Protein AF-A0A5R9AVI1-F1 (afdb_monomer)

Radius of gyration: 26.36 Å; Cα contacts (8 Å, |Δi|>4): 95; chains: 1; bounding box: 68×42×50 Å

Sequence (124 aa):
MEFIDEIYYLKRKKGDPGHFVVFTNEKYLKRPLAESDKNSKEFTITQGYDGPTKFVRPFYTSFDNISYQKCGVIGWFPYLTPDKNGIITFKVPEYGQKELNLQLVGATQNGTLFNQNILCTIPD

Structure (mmCIF, N/CA/C/O backbone):
data_AF-A0A5R9AVI1-F1
#
_entry.id   AF-A0A5R9AVI1-F1
#
loop_
_atom_site.group_PDB
_atom_site.id
_atom_site.type_symbol
_atom_site.label_atom_id
_atom_site.label_alt_id
_atom_site.label_comp_id
_atom_site.label_asym_id
_atom_site.label_entity_id
_atom_site.label_seq_id
_atom_site.pdbx_PDB_ins_code
_atom_site.Cartn_x
_atom_site.Cartn_y
_atom_site.Cartn_z
_atom_site.occupancy
_atom_site.B_iso_or_equiv
_atom_site.auth_seq_id
_atom_site.auth_comp_id
_atom_site.auth_asym_id
_atom_site.auth_atom_id
_atom_site.pdbx_PDB_model_num
ATOM 1 N N . MET A 1 1 ? 45.734 -5.045 -13.525 1.00 56.78 1 MET A N 1
ATOM 2 C CA . MET A 1 1 ? 45.583 -3.778 -14.276 1.00 56.78 1 MET A CA 1
ATOM 3 C C . MET A 1 1 ? 45.801 -3.941 -15.778 1.00 56.78 1 MET A C 1
ATOM 5 O O . MET A 1 1 ? 45.367 -3.074 -16.504 1.00 56.78 1 MET A O 1
ATOM 9 N N . GLU A 1 2 ? 46.372 -5.045 -16.271 1.00 64.56 2 GLU A N 1
ATOM 10 C CA . GLU A 1 2 ? 46.673 -5.255 -17.704 1.00 64.56 2 GLU A CA 1
ATOM 11 C C . GLU A 1 2 ? 45.457 -5.254 -18.662 1.00 64.56 2 GLU A C 1
ATOM 13 O O . GLU A 1 2 ? 45.613 -5.031 -19.858 1.00 64.56 2 GLU A O 1
ATOM 18 N N . PHE A 1 3 ? 44.243 -5.486 -18.148 1.00 68.44 3 PHE A N 1
ATOM 19 C CA . PHE A 1 3 ? 43.009 -5.620 -18.946 1.00 68.44 3 PHE A CA 1
ATOM 20 C C . PHE A 1 3 ? 42.060 -4.420 -18.838 1.00 68.44 3 PHE A C 1
ATOM 22 O O . PHE A 1 3 ? 40.992 -4.415 -19.453 1.00 68.44 3 PHE A O 1
ATOM 29 N N . ILE A 1 4 ? 42.411 -3.446 -18.001 1.00 72.88 4 ILE A N 1
ATOM 30 C CA . ILE A 1 4 ? 41.559 -2.315 -17.651 1.00 72.88 4 ILE A CA 1
ATOM 31 C C . ILE A 1 4 ? 42.278 -1.061 -18.119 1.00 72.88 4 ILE A C 1
ATOM 33 O O . ILE A 1 4 ? 43.366 -0.778 -17.624 1.00 72.88 4 ILE A O 1
ATOM 37 N N . ASP A 1 5 ? 41.662 -0.336 -19.045 1.00 74.44 5 ASP A N 1
ATOM 38 C CA . ASP A 1 5 ? 42.205 0.936 -19.514 1.00 74.44 5 ASP A CA 1
ATOM 39 C C . ASP A 1 5 ? 41.896 2.037 -18.506 1.00 74.44 5 ASP A C 1
ATOM 41 O O . ASP A 1 5 ? 42.788 2.766 -18.077 1.00 74.44 5 ASP A O 1
ATOM 45 N N . GLU A 1 6 ? 40.639 2.130 -18.069 1.00 77.81 6 GLU A N 1
ATOM 46 C CA . GLU A 1 6 ? 40.191 3.238 -17.231 1.00 77.81 6 GLU A CA 1
ATOM 47 C C . GLU A 1 6 ? 39.174 2.771 -16.185 1.00 77.81 6 GLU A C 1
ATOM 49 O O . GLU A 1 6 ? 38.324 1.911 -16.436 1.00 77.81 6 GLU A O 1
ATOM 54 N N . ILE A 1 7 ? 39.249 3.353 -14.985 1.00 80.88 7 ILE A N 1
ATOM 55 C CA . ILE A 1 7 ? 38.262 3.162 -13.919 1.00 80.88 7 ILE A CA 1
ATOM 56 C C . ILE A 1 7 ? 37.796 4.535 -13.457 1.00 80.88 7 ILE A C 1
ATOM 58 O O . ILE A 1 7 ? 38.596 5.352 -13.005 1.00 80.88 7 ILE A O 1
ATOM 62 N N . TYR A 1 8 ? 36.487 4.753 -13.495 1.00 76.69 8 TYR A N 1
ATOM 63 C CA . TYR A 1 8 ? 35.861 5.967 -12.993 1.00 76.69 8 TYR A CA 1
ATOM 64 C C . TYR A 1 8 ? 35.006 5.654 -11.779 1.00 76.69 8 TYR A C 1
ATOM 66 O O . TYR A 1 8 ? 34.187 4.736 -11.795 1.00 76.69 8 TYR A O 1
ATOM 74 N N . TYR A 1 9 ? 35.156 6.466 -10.738 1.00 80.56 9 TYR A N 1
ATOM 75 C CA . TYR A 1 9 ? 34.224 6.487 -9.624 1.00 80.56 9 TYR A CA 1
ATOM 76 C C . TYR A 1 9 ? 33.246 7.644 -9.810 1.00 80.56 9 TYR A C 1
ATOM 78 O O . TYR A 1 9 ? 33.611 8.817 -9.708 1.00 80.56 9 TYR A O 1
ATOM 86 N N . LEU A 1 10 ? 31.991 7.312 -10.096 1.00 74.19 10 LEU A N 1
ATOM 87 C CA . LEU A 1 10 ? 30.932 8.287 -10.303 1.00 74.19 10 LEU A CA 1
ATOM 88 C C . LEU A 1 10 ? 30.118 8.440 -9.023 1.00 74.19 10 LEU A C 1
ATOM 90 O O . LEU A 1 10 ? 29.345 7.559 -8.638 1.00 74.19 10 LEU A O 1
ATOM 94 N N . LYS A 1 11 ? 30.253 9.609 -8.395 1.00 71.62 11 LYS A N 1
ATOM 95 C CA . LYS A 1 11 ? 29.411 10.037 -7.278 1.00 71.62 11 LYS A CA 1
ATOM 96 C C . LYS A 1 11 ? 28.493 11.156 -7.752 1.00 71.62 11 LYS A C 1
ATOM 98 O O . LYS A 1 11 ? 28.938 12.284 -7.933 1.00 71.62 11 LYS A O 1
ATOM 103 N N . ARG A 1 12 ? 27.216 10.836 -7.978 1.00 68.00 12 ARG A N 1
ATOM 104 C CA . ARG A 1 12 ? 26.256 11.793 -8.548 1.00 68.00 12 ARG A CA 1
ATOM 105 C C . ARG A 1 12 ? 25.758 12.805 -7.513 1.00 68.00 12 ARG A C 1
ATOM 107 O O . ARG A 1 12 ? 25.726 13.992 -7.824 1.00 68.00 12 ARG A O 1
ATOM 114 N N . LYS A 1 13 ? 25.425 12.382 -6.283 1.00 73.88 13 LYS A N 1
ATOM 115 C CA . LYS A 1 13 ? 25.003 13.267 -5.173 1.00 73.88 13 LYS A CA 1
ATOM 116 C C . LYS A 1 13 ? 25.415 12.731 -3.793 1.00 73.88 13 LYS A C 1
ATOM 118 O O . LYS A 1 13 ? 25.839 11.586 -3.640 1.00 73.88 13 LYS A O 1
ATOM 123 N N . LYS A 1 14 ? 25.315 13.575 -2.756 1.00 62.06 14 LYS A N 1
ATOM 124 C CA . LYS A 1 14 ? 25.526 13.178 -1.352 1.00 62.06 14 LYS A CA 1
ATOM 125 C C . LYS A 1 14 ? 24.382 12.249 -0.922 1.00 62.06 14 LYS A C 1
ATOM 127 O O . LYS A 1 14 ? 23.256 12.711 -0.804 1.00 62.06 14 LYS A O 1
ATOM 132 N N . GLY A 1 15 ? 24.686 10.970 -0.702 1.00 65.88 15 GLY A N 1
ATOM 133 C CA . GLY A 1 15 ? 23.715 9.939 -0.309 1.00 65.88 15 GLY A CA 1
ATOM 134 C C . GLY A 1 15 ? 23.475 8.854 -1.363 1.00 65.88 15 GLY A C 1
ATOM 135 O O . GLY A 1 15 ? 22.942 7.809 -1.011 1.00 65.88 15 GLY A O 1
ATOM 136 N N . ASP A 1 16 ? 23.918 9.053 -2.609 1.00 74.56 16 ASP A N 1
ATOM 137 C CA . ASP A 1 16 ? 23.856 7.998 -3.626 1.00 74.56 16 ASP A CA 1
ATOM 138 C C . ASP A 1 16 ? 24.947 6.940 -3.389 1.00 74.56 16 ASP A C 1
ATOM 140 O O . ASP A 1 16 ? 26.097 7.309 -3.098 1.00 74.56 16 ASP A O 1
ATOM 144 N N . PRO A 1 17 ? 24.638 5.641 -3.563 1.00 61.44 17 PRO A N 1
ATOM 145 C CA . PRO A 1 17 ? 25.662 4.612 -3.661 1.00 61.44 17 PRO A CA 1
ATOM 146 C C . PRO A 1 17 ? 26.524 4.913 -4.894 1.00 61.44 17 PRO A C 1
ATOM 148 O O . PRO A 1 17 ? 26.029 4.999 -6.015 1.00 61.44 17 PRO A O 1
ATOM 151 N N . GLY A 1 18 ? 27.816 5.161 -4.682 1.00 74.62 18 GLY A N 1
ATOM 152 C CA . GLY A 1 18 ? 28.735 5.465 -5.775 1.00 74.62 18 GLY A CA 1
ATOM 153 C C . GLY A 1 18 ? 28.879 4.279 -6.728 1.00 74.62 18 GLY A C 1
ATOM 154 O O . GLY A 1 18 ? 28.864 3.126 -6.299 1.00 74.62 18 GLY A O 1
ATOM 155 N N . HIS A 1 19 ? 29.043 4.563 -8.019 1.00 75.81 19 HIS A N 1
ATOM 156 C CA . HIS A 1 19 ? 29.232 3.536 -9.041 1.00 75.81 19 HIS A CA 1
ATOM 157 C C . HIS A 1 19 ? 30.680 3.524 -9.524 1.00 75.81 19 HIS A C 1
ATOM 159 O O . HIS A 1 19 ? 31.258 4.582 -9.778 1.00 75.81 19 HIS A O 1
ATOM 165 N N . PHE A 1 20 ? 31.242 2.331 -9.705 1.00 80.81 20 PHE A N 1
ATOM 166 C CA . PHE A 1 20 ? 32.475 2.148 -10.463 1.00 80.81 20 PHE A CA 1
ATOM 167 C C . PHE A 1 20 ? 32.119 1.803 -11.904 1.00 80.81 20 PHE A C 1
ATOM 169 O O . PHE A 1 20 ? 31.364 0.864 -12.151 1.00 80.81 20 PHE A O 1
ATOM 176 N N . VAL A 1 21 ? 32.661 2.563 -12.847 1.00 78.50 21 VAL A N 1
ATOM 177 C CA . VAL A 1 21 ? 32.609 2.248 -14.275 1.00 78.50 21 VAL A CA 1
ATOM 178 C C . VAL A 1 21 ? 34.003 1.806 -14.679 1.00 78.50 21 VAL A C 1
ATOM 180 O O . VAL A 1 21 ? 34.964 2.541 -14.464 1.00 78.50 21 VAL A O 1
ATOM 183 N N . VAL A 1 22 ? 34.115 0.594 -15.216 1.00 80.56 22 VAL A N 1
ATOM 184 C CA . VAL A 1 22 ? 35.388 -0.003 -15.628 1.00 80.56 22 VAL A CA 1
ATOM 185 C C . VAL A 1 22 ? 35.361 -0.159 -17.142 1.00 80.56 22 VAL A C 1
ATOM 187 O O . VAL A 1 22 ? 34.525 -0.892 -17.670 1.00 80.56 22 VAL A O 1
ATOM 190 N N . PHE A 1 23 ? 36.271 0.522 -17.831 1.00 73.94 23 PHE A N 1
ATOM 191 C CA . PHE A 1 23 ? 36.481 0.369 -19.264 1.00 73.94 23 PHE A CA 1
ATOM 192 C C . PHE A 1 23 ? 37.579 -0.665 -19.489 1.00 73.94 23 PHE A C 1
ATOM 194 O O . PHE A 1 23 ? 38.696 -0.551 -18.978 1.00 73.94 23 PHE A O 1
ATOM 201 N N . THR A 1 24 ? 37.229 -1.722 -20.216 1.00 76.88 24 THR A N 1
ATOM 202 C CA . THR A 1 24 ? 38.171 -2.781 -20.578 1.00 76.88 24 THR A CA 1
ATOM 203 C C . THR A 1 24 ? 38.810 -2.462 -21.913 1.00 76.88 24 THR A C 1
ATOM 205 O O . THR A 1 24 ? 38.167 -1.908 -22.803 1.00 76.88 24 THR A O 1
ATOM 208 N N . ASN A 1 25 ? 40.086 -2.807 -22.034 1.00 74.25 25 ASN A N 1
ATOM 209 C CA . ASN A 1 25 ? 40.861 -2.473 -23.213 1.00 74.25 25 ASN A CA 1
ATOM 210 C C . ASN A 1 25 ? 40.326 -3.184 -24.459 1.00 74.25 25 ASN A C 1
ATOM 212 O O . ASN A 1 25 ? 40.118 -4.402 -24.447 1.00 74.25 25 ASN A O 1
ATOM 216 N N . GLU A 1 26 ? 40.119 -2.426 -25.543 1.00 68.12 26 GLU A N 1
ATOM 217 C CA . GLU A 1 26 ? 39.476 -2.921 -26.767 1.00 68.12 26 GLU A CA 1
ATOM 218 C C . GLU A 1 26 ? 40.189 -4.139 -27.369 1.00 68.12 26 GLU A C 1
ATOM 220 O O . GLU A 1 26 ? 39.544 -5.034 -27.923 1.00 68.12 26 GLU A O 1
ATOM 225 N N . LYS A 1 27 ? 41.513 -4.238 -27.192 1.00 66.19 27 LYS A N 1
ATOM 226 C CA . LYS A 1 27 ? 42.324 -5.387 -27.624 1.00 66.19 27 LYS A CA 1
ATOM 227 C C . LYS A 1 27 ? 41.860 -6.704 -26.989 1.00 66.19 27 LYS A C 1
ATOM 229 O O . LYS A 1 27 ? 42.080 -7.768 -27.567 1.00 66.19 27 LYS A O 1
ATOM 234 N N . TYR A 1 28 ? 41.209 -6.651 -25.827 1.00 62.22 28 TYR A N 1
ATOM 235 C CA . TYR A 1 28 ? 40.745 -7.824 -25.086 1.00 62.22 28 TYR A CA 1
ATOM 236 C C . TYR A 1 28 ? 39.235 -8.070 -25.187 1.00 62.22 28 TYR A C 1
ATOM 238 O O . TYR A 1 28 ? 38.784 -9.110 -24.708 1.00 62.22 28 TYR A O 1
ATOM 246 N N . LEU A 1 29 ? 38.468 -7.213 -25.882 1.00 62.72 29 LEU A N 1
ATOM 247 C CA . LEU A 1 29 ? 37.034 -7.434 -26.154 1.00 62.72 29 LEU A CA 1
ATOM 248 C C . LEU A 1 29 ? 36.766 -8.756 -26.891 1.00 62.72 29 LEU A C 1
ATOM 250 O O . LEU A 1 29 ? 35.698 -9.341 -26.752 1.00 62.72 29 LEU A O 1
ATOM 254 N N . LYS A 1 30 ? 37.736 -9.225 -27.687 1.00 63.91 30 LYS A N 1
ATOM 255 C CA . LYS A 1 30 ? 37.622 -10.425 -28.532 1.00 63.91 30 LYS A CA 1
ATOM 256 C C . LYS A 1 30 ? 38.520 -11.579 -28.085 1.00 63.91 30 LYS A C 1
ATOM 258 O O . LYS A 1 30 ? 38.743 -12.504 -28.866 1.00 63.91 30 LYS A O 1
ATOM 263 N N . ARG A 1 31 ? 39.085 -11.539 -26.870 1.00 65.06 31 ARG A N 1
ATOM 264 C CA . ARG A 1 31 ? 39.966 -12.630 -26.426 1.00 65.06 31 ARG A CA 1
ATOM 265 C C . ARG A 1 31 ? 39.141 -13.918 -26.266 1.00 65.06 31 ARG A C 1
ATOM 267 O O . ARG A 1 31 ? 38.074 -13.871 -25.652 1.00 65.06 31 ARG A O 1
ATOM 274 N N . PRO A 1 32 ? 39.626 -15.074 -26.744 1.00 62.12 32 PRO A N 1
ATOM 275 C CA . PRO A 1 32 ? 38.997 -16.343 -26.417 1.00 62.12 32 PRO A CA 1
ATOM 276 C C . PRO A 1 32 ? 39.139 -16.583 -24.908 1.00 62.12 32 PRO A C 1
ATOM 278 O O . PRO A 1 32 ? 40.248 -16.678 -24.385 1.00 62.12 32 PRO A O 1
ATOM 281 N N . LEU A 1 33 ? 38.017 -16.613 -24.188 1.00 66.06 33 LEU A N 1
ATOM 282 C CA . LEU A 1 33 ? 37.991 -16.997 -22.776 1.00 66.06 33 LEU A CA 1
ATOM 283 C C . LEU A 1 33 ? 38.198 -18.510 -22.666 1.00 66.06 33 LEU A C 1
ATOM 285 O O . LEU A 1 33 ? 37.572 -19.264 -23.418 1.00 66.06 33 LEU A O 1
ATOM 289 N N . ALA A 1 34 ? 39.047 -18.945 -21.732 1.00 67.50 34 ALA A N 1
ATOM 290 C CA . ALA A 1 34 ? 39.160 -20.357 -21.387 1.00 67.50 34 ALA A CA 1
ATOM 291 C C . ALA A 1 34 ? 37.806 -20.866 -20.868 1.00 67.50 34 ALA A C 1
ATOM 293 O O . ALA A 1 34 ? 37.072 -20.132 -20.206 1.00 67.50 34 ALA A O 1
ATOM 294 N N . GLU A 1 35 ? 37.460 -22.118 -21.164 1.00 62.38 35 GLU A N 1
ATOM 295 C CA . GLU A 1 35 ? 36.150 -22.684 -20.807 1.00 62.38 35 GLU A CA 1
ATOM 296 C C . GLU A 1 35 ? 35.917 -22.699 -19.280 1.00 62.38 35 GLU A C 1
ATOM 298 O O . GLU A 1 35 ? 34.786 -22.562 -18.827 1.00 62.38 35 GLU A O 1
ATOM 303 N N . SER A 1 36 ? 36.995 -22.749 -18.484 1.00 62.38 36 SER A N 1
ATOM 304 C CA . SER A 1 36 ? 36.988 -22.616 -17.017 1.00 62.38 36 SER A CA 1
ATOM 305 C C . SER A 1 36 ? 36.588 -21.229 -16.500 1.00 62.38 36 SER A C 1
ATOM 307 O O . SER A 1 36 ? 36.177 -21.098 -15.347 1.00 62.38 36 SER A O 1
ATOM 309 N N . ASP A 1 37 ? 36.715 -20.196 -17.334 1.00 60.19 37 ASP A N 1
ATOM 310 C CA . ASP A 1 37 ? 36.470 -18.800 -16.959 1.00 60.19 37 ASP A CA 1
ATOM 311 C C . ASP A 1 37 ? 35.050 -18.347 -17.342 1.00 60.19 37 ASP A C 1
ATOM 313 O O . ASP A 1 37 ? 34.572 -17.307 -16.882 1.00 60.19 37 ASP A O 1
ATOM 317 N N . LYS A 1 38 ? 34.340 -19.134 -18.163 1.00 58.81 38 LYS A N 1
ATOM 318 C CA . LYS A 1 38 ? 32.960 -18.871 -18.593 1.00 58.81 38 LYS A CA 1
ATOM 319 C C . LYS A 1 38 ? 31.955 -19.409 -17.572 1.00 58.81 38 LYS A C 1
ATOM 321 O O . LYS A 1 38 ? 31.203 -20.340 -17.837 1.00 58.81 38 LYS A O 1
ATOM 326 N N . ASN A 1 39 ? 31.909 -18.785 -16.398 1.00 65.81 39 ASN A N 1
A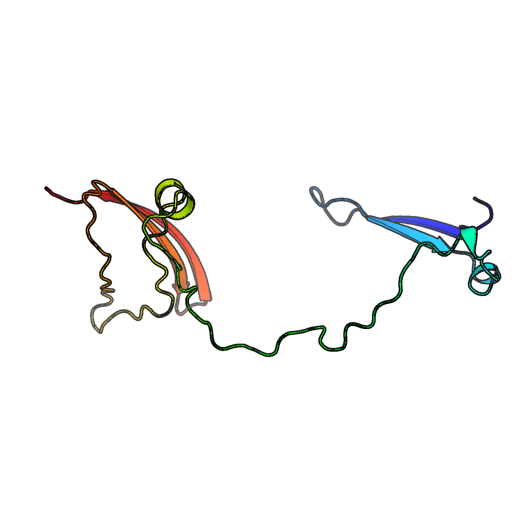TOM 327 C CA . ASN A 1 39 ? 30.892 -19.090 -15.382 1.00 65.81 39 ASN A CA 1
ATOM 328 C C . ASN A 1 39 ? 29.575 -18.314 -15.583 1.00 65.81 39 ASN A C 1
ATOM 330 O O . ASN A 1 39 ? 28.619 -18.500 -14.829 1.00 65.81 39 ASN A O 1
ATOM 334 N N . SER A 1 40 ? 29.502 -17.430 -16.582 1.00 60.31 40 SER A N 1
ATOM 335 C CA . SER A 1 40 ? 28.300 -16.655 -16.887 1.00 60.31 40 SER A CA 1
ATOM 336 C C . SER A 1 40 ? 27.364 -17.428 -17.813 1.00 60.31 40 SER A C 1
ATOM 338 O O . SER A 1 40 ? 27.762 -17.835 -18.904 1.00 60.31 40 SER A O 1
ATOM 340 N N . LYS A 1 41 ? 26.101 -17.575 -17.409 1.00 66.38 41 LYS A N 1
ATOM 341 C CA . LYS A 1 41 ? 25.031 -18.074 -18.276 1.00 66.38 41 LYS A CA 1
ATOM 342 C C . LYS A 1 41 ? 24.353 -16.898 -18.965 1.00 66.38 41 LYS A C 1
ATOM 344 O O . LYS A 1 41 ? 23.855 -15.997 -18.294 1.00 66.38 41 LYS A O 1
ATOM 349 N N . GLU A 1 42 ? 24.328 -16.924 -20.288 1.00 63.69 42 GLU A N 1
ATOM 350 C CA . GLU A 1 42 ? 23.510 -16.010 -21.075 1.00 63.69 42 GLU A CA 1
ATOM 351 C C . GLU A 1 42 ? 22.054 -16.486 -21.035 1.00 63.69 42 GLU A C 1
ATOM 353 O O . GLU A 1 42 ? 21.769 -17.676 -21.182 1.00 63.69 42 GLU A O 1
ATOM 358 N N . PHE A 1 43 ? 21.125 -15.563 -20.806 1.00 63.16 43 PHE A N 1
ATOM 359 C CA . PHE A 1 43 ? 19.702 -15.821 -20.960 1.00 63.16 43 PHE A CA 1
ATOM 360 C C . PHE A 1 43 ? 19.061 -14.624 -21.651 1.00 63.16 43 PHE A C 1
ATOM 362 O O . PHE A 1 43 ? 19.313 -13.469 -21.309 1.00 63.16 43 PHE A O 1
A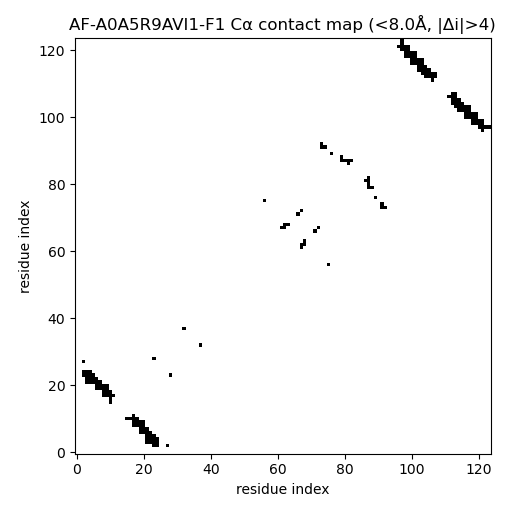TOM 369 N N . THR A 1 44 ? 18.240 -14.904 -22.654 1.00 69.44 44 THR A N 1
ATOM 370 C CA . THR A 1 44 ? 17.544 -13.874 -23.418 1.00 69.44 44 THR A CA 1
ATOM 371 C C . THR A 1 44 ? 16.205 -13.585 -22.756 1.00 69.44 44 THR A C 1
ATOM 373 O O . THR A 1 44 ? 15.335 -14.452 -22.692 1.00 69.44 44 THR A O 1
ATOM 376 N N . ILE A 1 45 ? 16.023 -12.355 -22.278 1.00 60.66 45 ILE A N 1
ATOM 377 C CA . ILE A 1 45 ? 14.725 -11.881 -21.795 1.00 60.66 45 ILE A CA 1
ATOM 378 C C . ILE A 1 45 ? 13.905 -11.460 -23.017 1.00 60.66 45 ILE A C 1
ATOM 380 O O . ILE A 1 45 ? 14.132 -10.401 -23.595 1.00 60.66 45 ILE A O 1
ATOM 384 N N . THR A 1 46 ? 12.958 -12.299 -23.430 1.00 73.38 46 THR A N 1
ATOM 385 C CA . THR A 1 46 ? 12.081 -12.031 -24.585 1.00 73.38 46 THR A CA 1
ATOM 386 C C . THR A 1 46 ? 10.939 -11.066 -24.260 1.00 73.38 46 THR A C 1
ATOM 388 O O . THR A 1 46 ? 10.351 -10.487 -25.170 1.00 73.38 46 THR A O 1
ATOM 391 N N . GLN A 1 47 ? 10.648 -10.850 -22.972 1.00 65.00 47 GLN A N 1
ATOM 392 C CA . GLN A 1 47 ? 9.657 -9.893 -22.477 1.00 65.00 47 GLN A CA 1
ATOM 393 C C . GLN A 1 47 ? 10.249 -9.098 -21.309 1.00 65.00 47 GLN A C 1
ATOM 395 O O . GLN A 1 47 ? 10.103 -9.458 -20.147 1.00 65.00 47 GLN A O 1
ATOM 400 N N . GLY A 1 48 ? 10.992 -8.033 -21.628 1.00 56.38 48 GLY A N 1
ATOM 401 C CA . GLY A 1 48 ? 11.629 -7.161 -20.627 1.00 56.38 48 GLY A CA 1
ATOM 402 C C . GLY A 1 48 ? 10.658 -6.234 -19.892 1.00 56.38 48 GLY A C 1
ATOM 403 O O . GLY A 1 48 ? 11.046 -5.576 -18.932 1.00 56.38 48 GLY A O 1
ATOM 404 N N . TYR A 1 49 ? 9.407 -6.189 -20.349 1.00 60.84 49 TYR A N 1
ATOM 405 C CA . TYR A 1 49 ? 8.321 -5.427 -19.758 1.00 60.84 49 TYR A CA 1
ATOM 406 C C . TYR A 1 49 ? 7.034 -6.235 -19.888 1.00 60.84 49 TYR A C 1
ATOM 408 O O . TYR A 1 49 ? 6.665 -6.631 -20.995 1.00 60.84 49 TYR A O 1
ATOM 416 N N . ASP A 1 50 ? 6.344 -6.444 -18.769 1.00 61.94 50 ASP A N 1
ATOM 417 C CA . ASP A 1 50 ? 4.941 -6.837 -18.801 1.00 61.94 50 ASP A CA 1
ATOM 418 C C . ASP A 1 50 ? 4.131 -5.654 -19.338 1.00 61.94 50 ASP A C 1
ATOM 420 O O . ASP A 1 50 ? 4.265 -4.517 -18.872 1.00 61.94 50 ASP A O 1
ATOM 424 N N . GLY A 1 51 ? 3.290 -5.907 -20.343 1.00 71.62 51 GLY A N 1
ATOM 425 C CA . GLY A 1 51 ? 2.299 -4.922 -20.770 1.00 71.62 51 GLY A CA 1
ATOM 426 C C . GLY A 1 51 ? 1.401 -4.529 -19.588 1.00 71.62 51 GLY A C 1
ATOM 427 O O . GLY A 1 51 ? 1.276 -5.312 -18.642 1.00 71.62 51 GLY A O 1
ATOM 428 N N . PRO A 1 52 ? 0.760 -3.343 -19.613 1.00 61.44 52 PRO A N 1
ATOM 429 C CA . PRO A 1 52 ? -0.109 -2.896 -18.529 1.00 61.44 52 PRO A CA 1
ATOM 430 C C . PRO A 1 52 ? -1.175 -3.956 -18.243 1.00 61.44 52 PRO A C 1
ATOM 432 O O . PRO A 1 52 ? -2.138 -4.138 -18.989 1.00 61.44 52 PRO A O 1
ATOM 435 N N . THR A 1 53 ? -0.962 -4.702 -17.165 1.00 62.34 53 THR A N 1
ATOM 436 C CA . THR A 1 53 ? -1.829 -5.789 -16.737 1.00 62.34 53 THR A CA 1
ATOM 437 C C . THR A 1 53 ? -2.968 -5.176 -15.938 1.00 62.34 53 THR A C 1
ATOM 439 O O . THR A 1 53 ? -2.775 -4.213 -15.191 1.00 62.34 53 THR A O 1
ATOM 442 N N . LYS A 1 54 ? -4.185 -5.709 -16.078 1.00 59.72 54 LYS A N 1
ATOM 443 C CA . LYS A 1 54 ? -5.278 -5.296 -15.191 1.00 59.72 54 LYS A CA 1
ATOM 444 C C . LYS A 1 54 ? -4.856 -5.614 -13.761 1.00 59.72 54 LYS A C 1
ATOM 446 O O . LYS A 1 54 ? -4.506 -6.755 -13.479 1.00 59.72 54 LYS A O 1
ATOM 4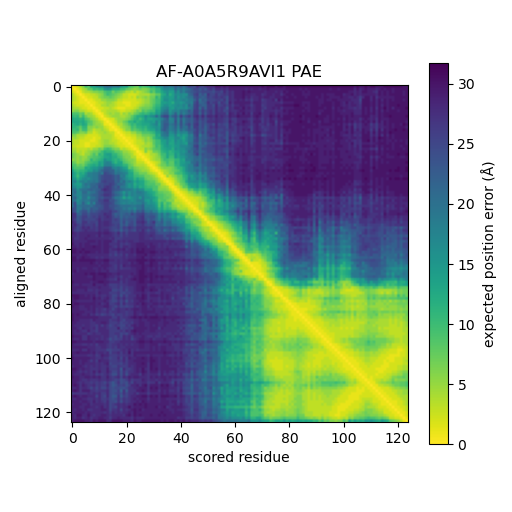51 N N . PHE A 1 55 ? -4.893 -4.613 -12.884 1.00 54.75 55 PHE A N 1
ATOM 452 C CA . PHE A 1 55 ? -4.632 -4.808 -11.463 1.00 54.75 55 PHE A CA 1
ATOM 453 C C . PHE A 1 55 ? -5.560 -5.908 -10.937 1.00 54.75 55 PH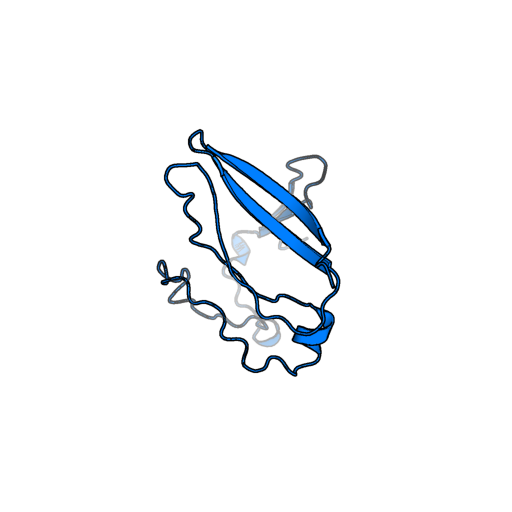E A C 1
ATOM 455 O O . PHE A 1 55 ? -6.783 -5.747 -10.906 1.00 54.75 55 PHE A O 1
ATOM 462 N N . VAL A 1 56 ? -4.978 -7.039 -10.553 1.00 54.59 56 VAL A N 1
ATOM 463 C CA . VAL A 1 56 ? -5.681 -8.123 -9.872 1.00 54.59 56 VAL A CA 1
ATOM 464 C C . VAL A 1 56 ? -5.425 -7.953 -8.388 1.00 54.59 56 VAL A C 1
ATOM 466 O O . VAL A 1 56 ? -4.275 -7.861 -7.958 1.00 54.59 56 VAL A O 1
ATOM 469 N N . ARG A 1 57 ? -6.498 -7.906 -7.592 1.00 48.94 57 ARG A N 1
ATOM 470 C CA . ARG A 1 57 ? -6.346 -8.002 -6.140 1.00 48.94 57 ARG A CA 1
ATOM 471 C C . ARG A 1 57 ? -5.653 -9.331 -5.835 1.00 48.94 57 ARG A C 1
ATOM 473 O O . ARG A 1 57 ? -6.132 -10.351 -6.336 1.00 48.94 57 ARG A O 1
ATOM 480 N N . PRO A 1 58 ? -4.568 -9.348 -5.041 1.00 54.00 58 PRO A N 1
ATOM 481 C CA . PRO A 1 58 ? -4.018 -10.605 -4.571 1.00 54.00 58 PRO A CA 1
ATOM 482 C C . PRO A 1 58 ? -5.130 -11.321 -3.805 1.00 54.00 58 PRO A C 1
ATOM 484 O O . PRO A 1 58 ? -5.642 -10.810 -2.809 1.00 54.00 58 PRO A O 1
ATOM 487 N N . PHE A 1 59 ? -5.568 -12.469 -4.317 1.00 45.62 59 PHE A N 1
ATOM 488 C CA . PHE A 1 59 ? -6.454 -13.341 -3.566 1.00 45.62 59 PHE A CA 1
ATOM 489 C C . PHE A 1 59 ? -5.623 -13.896 -2.413 1.00 45.62 59 PHE A C 1
ATOM 491 O O . PHE A 1 59 ? -4.736 -14.722 -2.627 1.00 45.62 59 PHE A O 1
ATOM 498 N N . TYR A 1 60 ? -5.864 -13.406 -1.197 1.00 53.28 60 TYR A N 1
ATOM 499 C CA . TYR A 1 60 ? -5.327 -14.057 -0.012 1.00 53.28 60 TYR A CA 1
ATOM 500 C C . TYR A 1 60 ? -5.922 -15.462 0.029 1.00 53.28 60 TYR A C 1
ATOM 502 O O . TYR A 1 60 ? -7.135 -15.636 0.106 1.00 53.28 60 TYR A O 1
ATOM 510 N N . THR A 1 61 ? -5.063 -16.467 -0.098 1.00 48.97 61 THR A N 1
ATOM 511 C CA . THR A 1 61 ? -5.465 -17.877 -0.162 1.00 48.97 61 THR A CA 1
ATOM 512 C C . THR A 1 61 ? -6.030 -18.387 1.162 1.00 48.97 61 THR A C 1
ATOM 514 O O . THR A 1 61 ? -6.669 -19.433 1.184 1.00 48.97 61 THR A O 1
ATOM 517 N N . SER A 1 62 ? -5.808 -17.665 2.263 1.00 45.50 62 SER A N 1
ATOM 518 C CA . SER A 1 62 ? -6.340 -17.982 3.586 1.00 45.50 62 SER A CA 1
ATOM 519 C C . SER A 1 62 ? -6.232 -16.770 4.516 1.00 45.50 62 SER A C 1
ATOM 521 O O . SER A 1 62 ? -5.194 -16.107 4.555 1.00 45.50 62 SER A O 1
ATOM 523 N N . PHE A 1 63 ? -7.293 -16.517 5.285 1.00 57.53 63 PHE A N 1
ATOM 524 C CA . PHE A 1 63 ? -7.332 -15.538 6.381 1.00 57.53 63 PHE A CA 1
ATOM 525 C C . PHE A 1 63 ? -6.835 -16.129 7.716 1.00 57.53 63 PHE A C 1
ATOM 527 O O . PHE A 1 63 ? -6.634 -15.402 8.683 1.00 57.53 63 PHE A O 1
ATOM 534 N N . ASP A 1 64 ? -6.576 -17.438 7.755 1.00 58.56 64 ASP A N 1
ATOM 535 C CA . ASP A 1 64 ? -6.152 -18.172 8.957 1.00 58.56 64 ASP A CA 1
ATOM 536 C C . ASP A 1 64 ? -4.628 -18.342 9.032 1.00 58.56 64 ASP A C 1
ATOM 538 O O . ASP A 1 64 ? -4.075 -18.879 9.992 1.00 58.56 64 ASP A O 1
ATOM 542 N N . ASN A 1 65 ? -3.920 -17.909 7.993 1.00 52.84 65 ASN A N 1
ATOM 543 C CA . ASN A 1 65 ? -2.478 -18.029 7.896 1.00 52.84 65 ASN A CA 1
ATOM 544 C C . ASN A 1 65 ? -1.771 -17.018 8.830 1.00 52.84 65 ASN A C 1
ATOM 546 O O . ASN A 1 65 ? -2.146 -15.851 8.940 1.00 52.84 65 ASN A O 1
ATOM 550 N N . ILE A 1 66 ? -0.678 -17.470 9.454 1.00 53.62 66 ILE A N 1
ATOM 551 C CA . ILE A 1 66 ? 0.145 -16.706 10.407 1.00 53.62 66 ILE A CA 1
ATOM 552 C C . ILE A 1 66 ? 0.644 -15.363 9.848 1.00 53.62 66 ILE A C 1
ATOM 554 O O . ILE A 1 66 ? 0.768 -14.405 10.600 1.00 53.62 66 ILE A O 1
ATOM 558 N N . SER A 1 67 ? 0.942 -15.260 8.555 1.00 49.78 67 SER A N 1
ATOM 559 C CA . SER A 1 67 ? 1.324 -14.005 7.899 1.00 49.78 67 SER A CA 1
ATOM 560 C C . SER A 1 67 ? 0.153 -13.029 7.783 1.00 49.78 67 SER A C 1
ATOM 562 O O . SER A 1 67 ? 0.376 -11.839 7.960 1.00 49.78 67 SER A O 1
ATOM 564 N N . TYR A 1 68 ? -1.087 -13.480 7.560 1.00 59.47 68 TYR A N 1
ATOM 565 C CA . TYR A 1 68 ? -2.261 -12.598 7.651 1.00 59.47 68 TYR A CA 1
ATOM 566 C C . TYR A 1 68 ? -2.484 -12.140 9.099 1.00 59.47 68 TYR A C 1
ATOM 568 O O . TYR A 1 68 ? -2.624 -10.948 9.348 1.00 59.47 68 TYR A O 1
ATOM 576 N N . GLN A 1 69 ? -2.389 -13.056 10.066 1.00 57.50 69 GLN A N 1
ATOM 577 C CA . GLN A 1 69 ? -2.509 -12.724 11.491 1.00 57.50 69 GLN A CA 1
ATOM 578 C C . GLN A 1 69 ? -1.398 -11.780 11.991 1.00 57.50 69 GLN A C 1
ATOM 580 O O . GLN A 1 69 ? -1.643 -10.955 12.865 1.00 57.50 69 GLN A O 1
ATOM 585 N N . LYS A 1 70 ? -0.176 -11.885 11.448 1.00 54.75 70 LYS A N 1
ATOM 586 C CA . LYS A 1 70 ? 0.982 -11.066 11.854 1.00 54.75 70 LYS A CA 1
ATOM 587 C C . LYS A 1 70 ? 1.147 -9.773 11.058 1.00 54.75 70 LYS A C 1
ATOM 589 O O . LYS A 1 70 ? 1.682 -8.812 11.600 1.00 54.75 70 LYS A O 1
ATOM 594 N N . CYS A 1 71 ? 0.755 -9.749 9.785 1.00 59.69 71 CYS A N 1
ATOM 595 C CA . CYS A 1 71 ? 0.940 -8.595 8.898 1.00 59.69 71 CYS A CA 1
ATOM 596 C C . CYS A 1 71 ? -0.367 -7.837 8.611 1.00 59.69 71 CYS A C 1
ATOM 598 O O . CYS A 1 71 ? -0.304 -6.727 8.094 1.00 59.69 71 CYS A O 1
ATOM 600 N N . GLY A 1 72 ? -1.531 -8.398 8.961 1.00 59.16 72 GLY A N 1
ATOM 601 C CA . GLY A 1 72 ? -2.765 -7.663 9.264 1.00 59.16 72 GLY A CA 1
ATOM 602 C C . GLY A 1 72 ? -3.388 -6.840 8.137 1.00 59.16 72 GLY A C 1
ATOM 603 O O . GLY A 1 72 ? -4.179 -5.944 8.419 1.00 59.16 72 GLY A O 1
ATOM 604 N N . VAL A 1 73 ? -3.051 -7.083 6.866 1.00 64.56 73 VAL A N 1
ATOM 605 C CA . VAL A 1 73 ? -3.668 -6.330 5.764 1.00 64.56 73 VAL A CA 1
ATOM 606 C C . VAL A 1 73 ? -5.073 -6.871 5.519 1.00 64.56 73 VAL A C 1
ATOM 608 O O . VAL A 1 73 ? -5.276 -7.789 4.730 1.00 64.56 73 VAL A O 1
ATOM 611 N N . ILE A 1 74 ? -6.046 -6.270 6.204 1.00 66.25 74 ILE A N 1
ATOM 612 C CA . ILE A 1 74 ? -7.470 -6.621 6.117 1.00 66.25 74 ILE A CA 1
ATOM 613 C C . ILE A 1 74 ? -8.028 -6.364 4.702 1.00 66.25 74 ILE A C 1
ATOM 615 O O . ILE A 1 74 ? -8.963 -7.033 4.261 1.00 66.25 74 ILE A O 1
ATOM 619 N N . GLY A 1 75 ? -7.438 -5.434 3.943 1.00 66.44 75 GLY A N 1
ATOM 620 C CA . GLY A 1 75 ? -7.787 -5.230 2.539 1.00 66.44 75 GLY A CA 1
ATOM 621 C C . GLY A 1 75 ? -7.057 -4.070 1.865 1.00 66.44 75 GLY A C 1
ATOM 622 O O . GLY A 1 75 ? -6.543 -3.168 2.520 1.00 66.44 75 GLY A O 1
ATOM 623 N N . TRP A 1 76 ? -7.049 -4.093 0.530 1.00 76.62 76 TRP A N 1
ATOM 624 C CA . TRP A 1 76 ? -6.569 -3.006 -0.328 1.00 76.62 76 TRP A CA 1
ATOM 625 C C . TRP A 1 76 ? -7.706 -2.522 -1.239 1.00 76.62 76 TRP A C 1
ATOM 627 O O . TRP A 1 76 ? -8.319 -3.318 -1.962 1.00 76.62 76 TRP A O 1
ATOM 637 N N . PHE A 1 77 ? -7.975 -1.213 -1.228 1.00 81.56 77 PHE A N 1
ATOM 638 C CA . PHE A 1 77 ? -9.116 -0.586 -1.907 1.00 81.56 77 PHE A CA 1
ATOM 639 C C . PHE A 1 77 ? -8.635 0.534 -2.857 1.00 81.56 77 PHE A C 1
ATOM 641 O O . PHE A 1 77 ? -8.602 1.696 -2.468 1.00 81.56 77 PHE A O 1
ATOM 648 N N . PRO A 1 78 ? -8.242 0.212 -4.106 1.00 71.88 78 PRO A N 1
ATOM 649 C CA . PRO A 1 78 ? -7.528 1.144 -4.988 1.00 71.88 78 PRO A CA 1
ATOM 650 C C . PRO A 1 78 ? -8.426 2.102 -5.780 1.00 71.88 78 PRO A C 1
ATOM 652 O O . PRO A 1 78 ? -7.932 3.058 -6.365 1.00 71.88 78 PRO A O 1
ATOM 655 N N . TYR A 1 79 ? -9.733 1.846 -5.833 1.00 77.75 79 TYR A N 1
ATOM 656 C CA . TYR A 1 79 ? -10.680 2.581 -6.680 1.00 77.75 79 TYR A CA 1
ATOM 657 C C . TYR A 1 79 ? -11.766 3.240 -5.834 1.00 77.75 79 TYR A C 1
ATOM 659 O O . TYR A 1 79 ? -12.958 3.020 -6.036 1.00 77.75 79 TYR A O 1
ATOM 667 N N . LEU A 1 80 ? -11.337 4.001 -4.830 1.00 79.75 80 LEU A N 1
ATOM 668 C CA . LEU A 1 80 ? -12.234 4.774 -3.985 1.00 79.75 80 LEU A CA 1
ATOM 669 C C . LEU A 1 80 ? -12.438 6.148 -4.618 1.00 79.75 80 LEU A C 1
ATOM 671 O O . LEU A 1 80 ? -11.525 6.970 -4.660 1.00 79.75 80 LEU A O 1
ATOM 675 N N . THR A 1 81 ? -13.639 6.383 -5.135 1.00 82.06 81 THR A N 1
ATOM 676 C CA . THR A 1 81 ? -14.053 7.697 -5.628 1.00 82.06 81 THR A CA 1
ATOM 677 C C . THR A 1 81 ? -14.966 8.334 -4.584 1.00 82.06 81 THR A C 1
ATOM 679 O O . THR A 1 81 ? -15.920 7.677 -4.161 1.00 82.06 81 THR A O 1
ATOM 682 N N . PRO A 1 82 ? -14.689 9.574 -4.147 1.00 84.94 82 PRO A N 1
ATOM 683 C CA . PRO A 1 82 ? -15.593 10.296 -3.265 1.00 84.94 82 PRO A CA 1
ATOM 684 C C . PRO A 1 82 ? -16.971 10.457 -3.908 1.00 84.94 82 PRO A C 1
ATOM 686 O O . PRO A 1 82 ? -17.080 10.645 -5.122 1.00 84.94 82 PRO A O 1
ATOM 689 N N . ASP A 1 83 ? -18.020 10.407 -3.096 1.00 88.44 83 ASP A N 1
ATOM 690 C CA . ASP A 1 83 ? -19.364 10.744 -3.546 1.00 88.44 83 ASP A CA 1
ATOM 691 C C . ASP A 1 83 ? -19.509 12.254 -3.831 1.00 88.44 83 ASP A C 1
ATOM 693 O O . ASP A 1 83 ? -18.567 13.043 -3.718 1.00 88.44 83 ASP A O 1
ATOM 697 N N . LYS A 1 84 ? -20.726 12.684 -4.181 1.00 89.25 84 LYS A N 1
ATOM 698 C CA . LYS A 1 84 ? -21.046 14.098 -4.451 1.00 89.25 84 LYS A CA 1
ATOM 699 C C . LYS A 1 84 ? -20.769 15.054 -3.276 1.00 89.25 84 LYS A C 1
ATOM 701 O O . LYS A 1 84 ? -20.715 16.259 -3.493 1.00 89.25 84 LYS A O 1
ATOM 706 N N . ASN A 1 85 ? -20.618 14.531 -2.060 1.00 91.38 85 ASN A N 1
ATOM 707 C CA . ASN A 1 85 ? -20.319 15.286 -0.846 1.00 91.38 85 ASN A CA 1
ATOM 708 C C . ASN A 1 85 ? -18.838 15.159 -0.438 1.00 91.38 85 ASN A C 1
ATOM 710 O O . ASN A 1 85 ? -18.451 15.670 0.610 1.00 91.38 85 ASN A O 1
ATOM 714 N N . GLY A 1 86 ? -18.011 14.472 -1.234 1.00 84.94 86 GLY A N 1
ATOM 715 C CA . GLY A 1 86 ? -16.608 14.216 -0.918 1.00 84.94 86 GLY A CA 1
ATOM 716 C C . GLY A 1 86 ? -16.393 13.072 0.078 1.00 84.94 86 GLY A C 1
ATOM 717 O O . GLY A 1 86 ? -15.291 12.930 0.604 1.00 84.94 86 GLY A O 1
ATOM 718 N N . ILE A 1 87 ? -17.413 12.251 0.343 1.00 88.81 87 ILE A N 1
ATOM 719 C CA . ILE A 1 87 ? -17.345 11.156 1.313 1.00 88.81 87 ILE A CA 1
ATOM 720 C C . ILE A 1 87 ? -16.914 9.870 0.609 1.00 88.81 87 ILE A C 1
ATOM 722 O O . ILE A 1 87 ? -17.451 9.495 -0.432 1.00 88.81 87 ILE A O 1
ATOM 726 N N . ILE A 1 88 ? -15.957 9.165 1.210 1.00 88.00 88 ILE A N 1
ATOM 727 C CA . ILE A 1 88 ? -15.553 7.820 0.802 1.00 88.00 88 ILE A CA 1
ATOM 728 C C . ILE A 1 88 ? -16.067 6.828 1.843 1.00 88.00 88 ILE A C 1
ATOM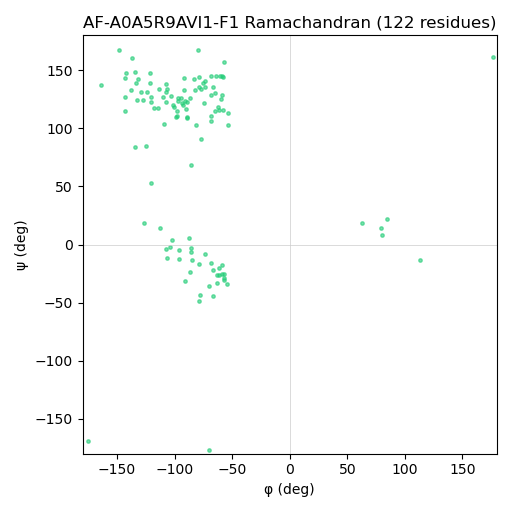 730 O O . ILE A 1 88 ? -15.858 7.007 3.041 1.00 88.00 88 ILE A O 1
ATOM 734 N N . THR A 1 89 ? -16.709 5.753 1.390 1.00 87.31 89 THR A N 1
ATOM 735 C CA . THR A 1 89 ? -17.165 4.660 2.255 1.00 87.31 89 THR A CA 1
ATOM 736 C C . THR A 1 89 ? -16.586 3.339 1.773 1.00 87.31 89 THR A C 1
ATOM 738 O O . THR A 1 89 ? -16.671 2.998 0.595 1.00 87.31 89 THR A O 1
ATOM 741 N N . PHE A 1 90 ? -16.020 2.571 2.697 1.00 83.94 90 PHE A N 1
ATOM 742 C CA . PHE A 1 90 ? -15.542 1.212 2.470 1.00 83.94 90 PHE A CA 1
ATOM 743 C C . PHE A 1 90 ? -15.956 0.332 3.651 1.00 83.94 90 PHE A C 1
ATOM 745 O O . PHE A 1 90 ? -16.295 0.832 4.723 1.00 83.94 90 PHE A O 1
ATOM 752 N N . LYS A 1 91 ? -15.971 -0.984 3.441 1.00 82.19 91 LYS A N 1
ATOM 753 C CA . LYS A 1 91 ? -16.292 -1.970 4.476 1.00 82.19 91 LYS A CA 1
ATOM 754 C C . LYS A 1 91 ? -15.117 -2.917 4.634 1.00 82.19 91 LYS A C 1
ATOM 756 O O . LYS A 1 91 ? -14.535 -3.342 3.636 1.00 82.19 91 LYS A O 1
ATOM 761 N N . VAL A 1 92 ? -14.812 -3.257 5.876 1.00 78.25 92 VAL A N 1
ATOM 762 C CA . VAL A 1 92 ? -13.825 -4.272 6.235 1.00 78.25 92 VAL A CA 1
ATOM 763 C C . VAL A 1 92 ? -14.511 -5.363 7.061 1.00 78.25 92 VAL A C 1
ATOM 765 O O . VAL A 1 92 ? -15.486 -5.056 7.751 1.00 78.25 92 VAL A O 1
ATOM 768 N N . PRO A 1 93 ? -14.077 -6.630 6.964 1.00 74.62 93 PRO A N 1
ATOM 769 C CA . PRO A 1 93 ? -14.566 -7.690 7.843 1.00 74.62 93 PRO A CA 1
ATOM 770 C C . PRO A 1 93 ? -14.311 -7.368 9.319 1.00 74.62 93 PRO A C 1
ATOM 772 O O . PRO A 1 93 ? -13.264 -6.804 9.629 1.00 74.62 93 PRO A O 1
ATOM 775 N N . GLU A 1 94 ? -15.231 -7.754 10.208 1.00 74.31 94 GLU A N 1
ATOM 776 C CA . GLU A 1 94 ? -15.046 -7.651 11.661 1.00 74.31 94 GLU A CA 1
ATOM 777 C C . GLU A 1 94 ? -14.567 -8.996 12.231 1.00 74.31 94 GLU A C 1
ATOM 779 O O . GLU A 1 94 ? -15.228 -10.016 12.031 1.00 74.31 94 GLU A O 1
ATOM 784 N N . TYR A 1 95 ? -13.428 -9.000 12.921 1.00 76.56 95 TYR A N 1
ATOM 785 C CA . TYR A 1 95 ? -12.797 -10.182 13.517 1.00 76.56 95 TYR A CA 1
ATOM 786 C C . TYR A 1 95 ? -12.488 -10.015 15.018 1.00 76.56 95 TYR A C 1
ATOM 788 O O . TYR A 1 95 ? -11.665 -10.748 15.565 1.00 76.56 95 TYR A O 1
ATOM 796 N N . GLY A 1 96 ? -13.125 -9.060 15.699 1.00 79.00 96 GLY A N 1
ATOM 797 C CA . GLY A 1 96 ? -12.847 -8.695 17.088 1.00 79.00 96 GLY A CA 1
ATOM 798 C C . GLY A 1 96 ? -11.688 -7.708 17.225 1.00 79.00 96 GLY A C 1
ATOM 799 O O . GLY A 1 96 ? -11.040 -7.661 18.275 1.00 79.00 96 GLY A O 1
ATOM 800 N N . GLN A 1 97 ? -11.365 -6.960 16.166 1.00 80.19 97 GLN A N 1
ATOM 801 C CA . GLN A 1 97 ? -10.269 -5.994 16.217 1.00 80.19 97 GLN A CA 1
ATOM 802 C C . GLN A 1 97 ? -10.706 -4.706 16.934 1.00 80.19 97 GLN A C 1
ATOM 804 O O . GLN A 1 97 ? -11.774 -4.167 16.675 1.00 80.19 97 GLN A O 1
ATOM 809 N N . LYS A 1 98 ? -9.854 -4.192 17.830 1.00 85.81 98 LYS A N 1
ATOM 810 C CA . LYS A 1 98 ? -10.116 -2.953 18.594 1.00 85.81 98 LYS A CA 1
ATOM 811 C C . LYS A 1 98 ? -9.695 -1.689 17.855 1.00 85.81 98 LYS A C 1
ATOM 813 O O . LYS A 1 98 ? -10.169 -0.595 18.146 1.00 85.81 98 LYS A O 1
ATOM 818 N N . GLU A 1 99 ? -8.763 -1.836 16.921 1.00 85.25 99 GLU A N 1
ATOM 819 C CA . GLU A 1 99 ? -8.159 -0.729 16.195 1.00 85.25 99 GLU A CA 1
ATOM 820 C C . GLU A 1 99 ? -7.919 -1.120 14.736 1.00 85.25 99 GLU A C 1
ATOM 822 O O . GLU A 1 99 ? -7.616 -2.272 14.419 1.00 85.25 99 GLU A O 1
ATOM 827 N N . LEU A 1 100 ? -8.027 -0.135 13.849 1.00 84.31 100 LEU A N 1
ATOM 828 C CA . LEU A 1 100 ? -7.688 -0.235 12.436 1.00 84.31 100 LEU A CA 1
ATOM 829 C C . LEU A 1 100 ? -6.606 0.785 12.114 1.00 84.31 100 LEU A C 1
ATOM 831 O O . LEU A 1 100 ? -6.797 1.986 12.290 1.00 84.31 100 LEU A O 1
ATOM 835 N N . ASN A 1 101 ? -5.486 0.302 11.588 1.00 85.75 101 ASN A N 1
ATOM 836 C CA . ASN A 1 101 ? -4.462 1.156 11.009 1.00 85.75 101 ASN A CA 1
ATOM 837 C C . ASN A 1 101 ? -4.770 1.366 9.518 1.00 85.75 101 ASN A C 1
ATOM 839 O O . ASN A 1 101 ? -4.657 0.440 8.711 1.00 85.75 101 ASN A O 1
ATOM 843 N N . LEU A 1 102 ? -5.193 2.576 9.161 1.00 85.75 102 LEU A N 1
ATOM 844 C CA . LEU A 1 102 ? -5.560 2.966 7.808 1.00 85.75 102 LEU A CA 1
ATOM 845 C C . LEU A 1 102 ? -4.422 3.747 7.149 1.00 85.75 102 LEU A C 1
ATOM 847 O O . LEU A 1 102 ? -4.082 4.853 7.567 1.00 85.75 102 LEU A O 1
ATOM 851 N N . GLN A 1 103 ? -3.894 3.206 6.052 1.00 87.31 103 GLN A N 1
ATOM 852 C CA . GLN A 1 103 ? -2.969 3.921 5.180 1.00 87.31 103 GLN A CA 1
ATOM 853 C C . GLN A 1 103 ? -3.724 4.498 3.974 1.00 87.31 103 GLN A C 1
ATOM 855 O O . GLN A 1 103 ? -4.234 3.754 3.136 1.00 87.31 103 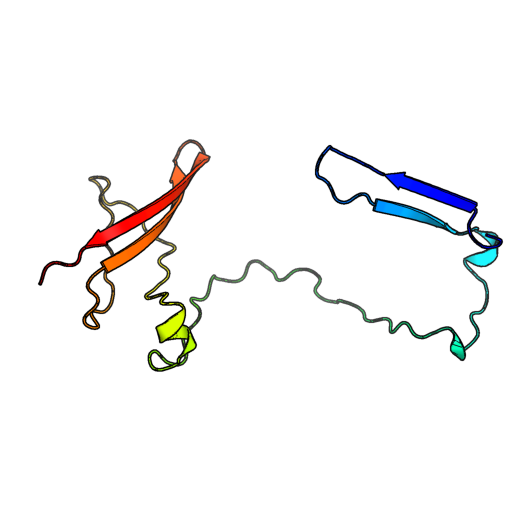GLN A O 1
ATOM 860 N N . LEU A 1 104 ? -3.774 5.825 3.867 1.00 87.31 104 LEU A N 1
ATOM 861 C CA . LEU A 1 104 ? -4.350 6.553 2.740 1.00 87.31 104 LEU A CA 1
ATOM 862 C C . LEU A 1 104 ? -3.238 7.051 1.820 1.00 87.31 104 LEU A C 1
ATOM 864 O O . LEU A 1 104 ? -2.398 7.849 2.228 1.00 87.31 104 LEU A O 1
ATOM 868 N N . VAL A 1 105 ? -3.258 6.609 0.565 1.00 87.56 105 VAL A N 1
ATOM 869 C CA . VAL A 1 105 ? -2.307 7.034 -0.466 1.00 87.56 105 VAL A CA 1
ATOM 870 C C . VAL A 1 105 ? -3.088 7.474 -1.692 1.00 87.56 105 VAL A C 1
ATOM 872 O O . VAL A 1 105 ? -3.975 6.755 -2.152 1.00 87.56 105 VAL A O 1
ATOM 875 N N . GLY A 1 106 ? -2.758 8.640 -2.237 1.00 86.25 106 GLY A N 1
ATOM 876 C CA . GLY A 1 106 ? -3.438 9.136 -3.425 1.00 86.25 106 GLY A CA 1
ATOM 877 C C . GLY A 1 106 ? -2.850 10.422 -3.982 1.00 86.25 106 GLY A C 1
ATOM 878 O O . GLY A 1 106 ? -1.772 10.871 -3.590 1.00 86.25 106 GLY A O 1
ATOM 879 N N . ALA A 1 107 ? -3.590 11.001 -4.923 1.00 88.25 107 ALA A N 1
ATOM 880 C CA . ALA A 1 107 ? -3.274 12.264 -5.567 1.00 88.25 107 ALA A CA 1
ATOM 881 C C . ALA A 1 107 ? -4.512 13.169 -5.573 1.00 88.25 107 ALA A C 1
ATOM 883 O O . ALA A 1 107 ? -5.633 12.694 -5.762 1.00 88.25 107 ALA A O 1
ATOM 884 N N . THR A 1 108 ? -4.319 14.470 -5.371 1.00 85.00 108 THR A N 1
ATOM 885 C CA . THR A 1 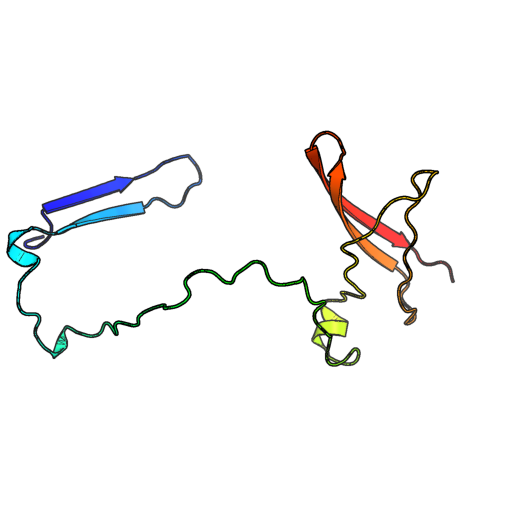108 ? -5.378 15.476 -5.523 1.00 85.00 108 THR A CA 1
ATOM 886 C C . THR A 1 108 ? -5.597 15.820 -6.999 1.00 85.00 108 THR A C 1
ATOM 888 O O . THR A 1 108 ? -4.765 15.507 -7.851 1.00 85.00 108 THR A O 1
ATOM 891 N N . GLN A 1 109 ? -6.691 16.526 -7.313 1.00 83.94 109 GLN A N 1
ATOM 892 C CA . GLN A 1 109 ? -6.972 17.007 -8.678 1.00 83.94 109 GLN A CA 1
ATOM 893 C C . GLN A 1 109 ? -5.853 17.892 -9.250 1.00 83.94 109 GLN A C 1
ATOM 895 O O . GLN A 1 109 ? -5.655 17.933 -10.460 1.00 83.94 109 GLN A O 1
ATOM 900 N N . ASN A 1 110 ? -5.081 18.547 -8.381 1.00 89.88 110 ASN A N 1
ATOM 901 C CA . ASN A 1 110 ? -3.965 19.409 -8.768 1.00 89.88 110 ASN A CA 1
ATOM 902 C C . ASN A 1 110 ? -2.642 18.632 -8.923 1.00 89.88 110 ASN A C 1
ATOM 904 O O . ASN A 1 110 ? -1.588 19.240 -9.091 1.00 89.88 110 ASN A O 1
ATOM 908 N N . GLY A 1 111 ? -2.671 17.298 -8.819 1.00 87.38 111 GLY A N 1
ATOM 909 C CA . GLY A 1 111 ? -1.492 16.437 -8.926 1.00 87.38 111 GLY A CA 1
ATOM 910 C C . GLY A 1 111 ? -0.643 16.358 -7.654 1.00 87.38 111 GLY A C 1
ATOM 911 O O . GLY A 1 111 ? 0.443 15.782 -7.679 1.00 87.38 111 GLY A O 1
ATOM 912 N N . THR A 1 112 ? -1.105 16.910 -6.529 1.00 91.31 112 THR A N 1
ATOM 913 C CA . THR A 1 112 ? -0.389 16.798 -5.252 1.00 91.31 112 THR A CA 1
ATOM 914 C C . THR A 1 112 ? -0.560 15.395 -4.685 1.00 91.31 112 THR A C 1
ATOM 916 O O . THR A 1 112 ? -1.684 14.959 -4.443 1.00 91.31 112 THR A O 1
ATOM 919 N N . LEU A 1 113 ? 0.548 14.697 -4.449 1.00 89.12 113 LEU A N 1
ATOM 920 C CA . LEU A 1 113 ? 0.537 13.383 -3.814 1.00 89.12 113 LEU A CA 1
ATOM 921 C C . LEU A 1 113 ? 0.365 13.515 -2.301 1.00 89.12 113 LEU A C 1
ATOM 923 O O . LEU A 1 113 ? 0.922 14.423 -1.683 1.00 89.12 113 LEU A O 1
ATOM 927 N N . PHE A 1 114 ? -0.358 12.574 -1.702 1.00 87.69 114 PHE A N 1
ATOM 928 C CA . PHE A 1 114 ? -0.478 12.462 -0.256 1.00 87.69 114 PHE A CA 1
ATOM 929 C C . PHE A 1 114 ? -0.305 11.017 0.200 1.00 87.69 114 PHE A C 1
ATOM 931 O O . PHE A 1 114 ? -0.644 10.064 -0.505 1.00 87.69 114 PHE A O 1
ATOM 938 N N . ASN A 1 115 ? 0.244 10.883 1.402 1.00 91.06 115 ASN A N 1
ATOM 939 C CA . ASN A 1 115 ? 0.418 9.621 2.090 1.00 91.06 115 ASN A CA 1
ATOM 940 C C . ASN A 1 115 ? 0.187 9.860 3.587 1.00 91.06 115 ASN A C 1
ATOM 942 O O . ASN A 1 115 ? 0.938 10.610 4.211 1.00 91.06 115 ASN A O 1
ATOM 946 N N . GLN A 1 116 ? -0.864 9.267 4.142 1.00 89.56 116 GLN A N 1
ATOM 947 C CA . GLN A 1 116 ? -1.288 9.493 5.517 1.00 89.56 116 GLN A CA 1
ATOM 948 C C . GLN A 1 116 ? -1.585 8.171 6.214 1.00 89.56 116 GLN A C 1
ATOM 950 O O . GLN A 1 116 ? -2.198 7.277 5.638 1.00 89.56 116 GLN A O 1
ATOM 955 N N . ASN A 1 117 ? -1.172 8.076 7.473 1.00 91.50 117 ASN A N 1
ATOM 956 C CA . ASN A 1 117 ? -1.539 6.990 8.365 1.00 91.50 117 ASN A CA 1
ATOM 957 C C . ASN A 1 117 ? -2.551 7.508 9.395 1.00 91.50 117 ASN A C 1
ATOM 959 O O . ASN A 1 117 ? -2.360 8.594 9.948 1.00 91.50 117 ASN A O 1
ATOM 963 N N . ILE A 1 118 ? -3.627 6.760 9.615 1.00 91.75 118 ILE A N 1
ATOM 964 C CA . ILE A 1 118 ? -4.682 7.086 10.572 1.00 91.75 118 ILE A CA 1
ATOM 965 C C . ILE A 1 118 ? -4.969 5.839 11.401 1.00 91.75 118 ILE A C 1
ATOM 967 O O . ILE A 1 118 ? -5.304 4.792 10.853 1.00 91.75 118 ILE A O 1
ATOM 971 N N . LEU A 1 119 ? -4.879 5.965 12.723 1.00 90.50 119 LEU A N 1
ATOM 972 C CA . LEU A 1 119 ? -5.321 4.928 13.647 1.00 90.50 119 LEU A CA 1
ATOM 973 C C . LEU A 1 119 ? -6.772 5.205 14.051 1.00 90.50 119 LEU A C 1
ATOM 975 O O . LEU A 1 119 ? -7.074 6.264 14.601 1.00 90.50 119 LEU A O 1
ATOM 979 N N . CYS A 1 120 ? -7.661 4.259 13.768 1.00 88.06 120 CYS A N 1
ATOM 980 C CA . CYS A 1 120 ? -9.079 4.337 14.095 1.00 88.06 120 CYS A CA 1
ATOM 981 C C . CYS A 1 120 ? -9.406 3.338 15.204 1.00 88.06 120 CYS A C 1
ATOM 983 O O . CYS A 1 120 ? -9.137 2.150 15.046 1.00 88.06 120 CYS A O 1
ATOM 985 N N . THR A 1 121 ? -10.034 3.787 16.287 1.00 90.69 121 THR A N 1
ATOM 986 C CA . THR A 1 121 ? -10.578 2.891 17.316 1.00 90.69 121 THR A CA 1
ATOM 987 C C . THR A 1 121 ? -11.948 2.380 16.876 1.00 90.69 121 THR A C 1
ATOM 989 O O . THR A 1 121 ? -12.788 3.166 16.430 1.00 90.69 121 THR A O 1
ATOM 992 N N . ILE A 1 122 ? -12.172 1.072 16.987 1.00 85.12 122 ILE A N 1
ATOM 993 C CA . ILE A 1 122 ? -13.477 0.455 16.750 1.00 85.12 122 ILE A CA 1
ATOM 994 C C . ILE A 1 122 ? -14.238 0.466 18.084 1.00 85.12 122 ILE A C 1
ATOM 996 O O . ILE A 1 122 ? -13.703 -0.035 19.073 1.00 85.12 122 ILE A O 1
ATOM 1000 N N . PRO A 1 123 ? -15.435 1.073 1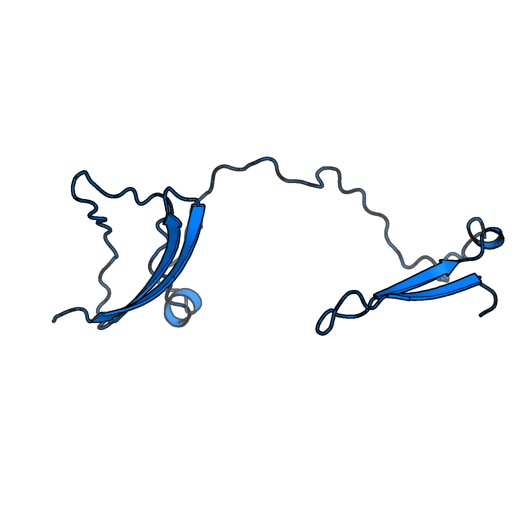8.145 1.00 81.06 123 PRO A N 1
ATOM 1001 C CA . PRO A 1 123 ? -16.266 1.031 19.342 1.00 81.06 123 PRO A CA 1
ATOM 1002 C C . PRO A 1 123 ? -16.796 -0.387 19.599 1.00 81.06 123 PRO A C 1
ATOM 1004 O O . PRO A 1 123 ? -17.084 -1.110 18.644 1.00 81.06 123 PRO A O 1
ATOM 1007 N N . ASP A 1 124 ? -16.916 -0.739 20.883 1.00 73.50 124 ASP A N 1
ATOM 1008 C CA . ASP A 1 124 ? -17.456 -2.020 21.367 1.00 73.50 124 ASP A CA 1
ATOM 1009 C C . ASP A 1 124 ? -18.950 -2.216 21.031 1.00 73.50 124 ASP A C 1
ATOM 1011 O O . ASP A 1 124 ? -19.712 -1.215 21.048 1.00 73.50 124 ASP A O 1
#

Solvent-accessible surface area (backbone atoms only — not comparable to full-atom values): 8889 Å² total; per-residue (Å²): 112,95,62,48,73,46,75,45,79,50,68,90,54,97,86,56,85,67,42,79,49,74,43,61,35,74,88,57,77,76,57,86,74,56,79,91,71,63,80,75,81,88,78,85,75,89,68,88,63,82,70,94,66,80,87,70,78,83,77,75,90,54,83,84,38,68,64,43,72,74,66,59,76,86,75,86,79,91,82,78,68,56,47,102,83,66,55,75,87,85,87,74,88,87,84,85,66,58,64,44,84,44,77,48,73,53,66,47,98,87,68,49,74,50,76,46,78,45,81,42,77,51,82,132

Foldseek 3Di:
DVFWDDWDWDDPDDPDDIDIDTDTDPVCPPDDDDPVRPPDDDDDDPDPDDDPDPDDFPDPPDCPDPCCVPVVPQDDDDDFDADPVRDTDDDGDDDPDQKDWDWDWDADPVRRTDTDIDIDGDDD

pLDDT: mean 72.48, std 12.41, range [45.5, 91.75]

Secondary structure (DSSP, 8-state):
-TTEEEEEEE--STTSPPEEEEEEPGGGTT----GGG--PPP---S-SS-----------S-SSSHHHHHH------------TTS--------SS-SEEEEEEEEE-TTS-EEEEEEEEEPP-

Mean predicted aligned error: 18.77 Å

Nearest PDB structures (foldseek):
  5lnl-assembly2_F  TM=1.845E-01  e=9.985E+00  Haemophilus influ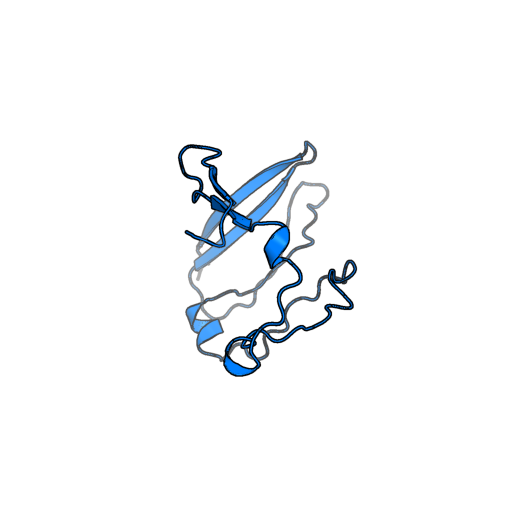enzae